Protein AF-A0A3D2IKD1-F1 (afdb_monomer)

Secondary structure (DSSP, 8-state):
-HHHHHHHHHHTTPPBTTTEEES--EE-TTS-EE--SEEEE-STT-EEEE------HHHHHHHH--SHHHHHHHHHHHHHHHHHHHHHHHHTTGGGTSGGG--

Mean predicted aligned error: 10.02 Å

Radius of gyration: 17.03 Å; Cα contacts (8 Å, |Δi|>4): 116; chains: 1; bounding box: 37×28×47 Å

Sequence (103 aa):
GEVVLASILEKSGLRKDEEYFTQQSETTDDGRRLQPDVVVKLPDEKFLIVDSKVSLTAFERFTSAEDEAEIQSALKQHVLSVKTHVKGLSDKNYPQIYADKTP

Structure (mmCIF, N/CA/C/O backbone):
data_AF-A0A3D2IKD1-F1
#
_entry.id   AF-A0A3D2IKD1-F1
#
loop_
_atom_site.group_PDB
_atom_site.id
_atom_site.type_symbol
_atom_site.label_atom_id
_atom_site.label_alt_id
_atom_site.label_comp_id
_atom_site.label_asym_id
_atom_site.label_entity_id
_atom_site.label_seq_id
_atom_site.pdbx_PDB_ins_code
_atom_site.Cartn_x
_atom_site.Cartn_y
_atom_site.Cartn_z
_atom_site.occupancy
_atom_site.B_iso_or_equiv
_atom_site.auth_seq_id
_atom_site.auth_comp_id
_atom_site.auth_asym_id
_atom_site.auth_atom_id
_atom_site.pdbx_PDB_model_num
ATOM 1 N N . GLY A 1 1 ? 7.057 0.554 6.503 1.00 56.97 1 GLY A N 1
ATOM 2 C CA . GLY A 1 1 ? 6.412 -0.440 5.624 1.00 56.97 1 GLY A CA 1
ATOM 3 C C . GLY A 1 1 ? 7.360 -0.902 4.540 1.00 56.97 1 GLY A C 1
ATOM 4 O O . GLY A 1 1 ? 7.751 -2.059 4.545 1.00 56.97 1 GLY A O 1
ATOM 5 N N . GLU A 1 2 ? 7.787 0.015 3.671 1.00 64.69 2 GLU A N 1
ATOM 6 C CA . GLU A 1 2 ? 8.584 -0.269 2.462 1.00 64.69 2 GLU A CA 1
ATOM 7 C C . GLU A 1 2 ? 9.899 -1.035 2.721 1.00 64.69 2 GLU A C 1
ATOM 9 O O . GLU A 1 2 ? 10.189 -2.002 2.025 1.00 64.69 2 GLU A O 1
ATOM 14 N N . VAL A 1 3 ? 10.652 -0.693 3.777 1.00 68.62 3 VAL A N 1
ATOM 15 C CA . VAL A 1 3 ? 11.903 -1.399 4.150 1.00 68.62 3 VAL A CA 1
ATOM 16 C C . VAL A 1 3 ? 11.655 -2.858 4.556 1.00 68.62 3 VAL A C 1
ATOM 18 O O . VAL A 1 3 ? 12.446 -3.742 4.236 1.00 68.62 3 VAL A O 1
ATOM 21 N N . VAL A 1 4 ? 10.542 -3.128 5.245 1.00 73.12 4 VAL A N 1
ATOM 22 C CA . VAL A 1 4 ? 10.174 -4.491 5.661 1.00 73.12 4 VAL A CA 1
ATOM 23 C C . VAL A 1 4 ? 9.761 -5.315 4.446 1.00 73.12 4 VAL A C 1
ATOM 25 O O . VAL A 1 4 ? 10.171 -6.465 4.329 1.00 73.12 4 VAL A O 1
ATOM 28 N N . LEU A 1 5 ? 9.011 -4.714 3.518 1.00 70.75 5 LEU A N 1
ATOM 29 C CA . LEU A 1 5 ? 8.628 -5.356 2.265 1.00 70.75 5 LEU A CA 1
ATOM 30 C C . LEU A 1 5 ? 9.861 -5.712 1.422 1.00 70.75 5 LEU A C 1
ATOM 32 O O . LEU A 1 5 ? 9.986 -6.859 1.007 1.00 70.75 5 LEU A O 1
ATOM 36 N N . ALA A 1 6 ? 10.806 -4.781 1.252 1.00 72.50 6 ALA A N 1
ATOM 37 C CA . ALA A 1 6 ? 12.069 -5.056 0.564 1.00 72.50 6 ALA A CA 1
ATOM 38 C C . ALA A 1 6 ? 12.832 -6.221 1.219 1.00 72.50 6 ALA A C 1
ATOM 40 O O . ALA A 1 6 ? 13.246 -7.146 0.529 1.00 72.50 6 ALA A O 1
ATOM 41 N N . SER A 1 7 ? 12.921 -6.245 2.554 1.00 75.88 7 SER A N 1
ATOM 42 C CA . SER A 1 7 ? 13.588 -7.337 3.275 1.00 75.88 7 SER A CA 1
ATOM 43 C C . SER A 1 7 ? 12.885 -8.694 3.109 1.00 75.88 7 SER A C 1
ATOM 45 O O . SER A 1 7 ? 13.551 -9.726 3.058 1.00 75.88 7 SER A O 1
ATOM 47 N N . ILE A 1 8 ? 11.550 -8.726 3.012 1.00 80.50 8 ILE A N 1
ATOM 48 C CA . ILE A 1 8 ? 10.791 -9.959 2.736 1.00 80.50 8 ILE A CA 1
ATOM 49 C C . ILE A 1 8 ? 11.061 -10.452 1.311 1.00 80.50 8 ILE A C 1
ATOM 51 O O . ILE A 1 8 ? 11.247 -11.653 1.111 1.00 80.50 8 ILE A O 1
ATOM 55 N N . LEU A 1 9 ? 11.106 -9.543 0.334 1.00 79.56 9 LEU A N 1
ATOM 56 C CA . LEU A 1 9 ? 11.372 -9.880 -1.066 1.00 79.56 9 LEU A CA 1
ATOM 57 C C . LEU A 1 9 ? 12.797 -10.420 -1.245 1.00 79.56 9 LEU A C 1
ATOM 59 O O . LEU A 1 9 ? 12.963 -11.497 -1.816 1.00 79.56 9 LEU A O 1
ATOM 63 N N . GLU A 1 10 ? 13.798 -9.762 -0.653 1.00 79.25 10 GLU A N 1
ATOM 64 C CA . GLU A 1 10 ? 15.191 -10.238 -0.639 1.00 79.25 10 GLU A CA 1
ATOM 65 C C . GLU A 1 10 ? 15.311 -11.625 0.004 1.00 79.25 10 GLU A C 1
ATOM 67 O O . GLU A 1 10 ? 15.933 -12.529 -0.553 1.00 79.25 10 GLU A O 1
ATOM 72 N N . LYS A 1 11 ? 14.654 -11.842 1.153 1.00 78.69 11 LYS A N 1
ATOM 73 C CA . LYS A 1 11 ? 14.620 -13.155 1.824 1.00 78.69 11 LYS A CA 1
ATOM 74 C C . LYS A 1 11 ? 13.894 -14.231 1.021 1.00 78.69 11 LYS A C 1
ATOM 76 O O . LYS A 1 11 ? 14.159 -15.411 1.227 1.00 78.69 11 LYS A O 1
ATOM 81 N N . SER A 1 12 ? 12.995 -13.835 0.124 1.00 79.19 12 SER A N 1
ATOM 82 C CA . SER A 1 12 ? 12.301 -14.740 -0.798 1.00 79.19 12 SER A CA 1
ATOM 83 C C . SER A 1 12 ? 13.142 -15.071 -2.039 1.00 79.19 12 SER A C 1
ATOM 85 O O . SER A 1 12 ? 12.694 -15.844 -2.881 1.00 79.19 12 SER A O 1
ATOM 87 N N . GLY A 1 13 ? 14.357 -14.519 -2.147 1.00 81.75 13 GLY A N 1
ATOM 88 C CA . GLY A 1 13 ? 15.290 -14.769 -3.246 1.00 81.75 13 GLY A CA 1
ATOM 89 C C . GLY A 1 13 ? 15.158 -13.805 -4.426 1.00 81.75 13 GLY A C 1
ATOM 90 O O . GLY A 1 13 ? 15.773 -14.049 -5.460 1.00 81.75 13 GLY A O 1
ATOM 91 N N . LEU A 1 14 ? 14.378 -12.728 -4.292 1.00 84.50 14 LEU A N 1
ATOM 92 C CA . LEU A 1 14 ? 14.236 -11.699 -5.325 1.00 84.50 14 LEU A CA 1
ATOM 93 C C . LEU A 1 14 ? 15.356 -10.662 -5.179 1.00 84.50 14 LEU A C 1
ATOM 95 O O . LEU A 1 14 ? 15.645 -10.211 -4.069 1.00 84.50 14 LEU A O 1
ATOM 99 N N . ARG A 1 15 ? 15.971 -10.247 -6.287 1.00 83.06 15 ARG A N 1
ATOM 100 C CA . ARG A 1 15 ? 17.027 -9.230 -6.313 1.00 83.06 15 ARG A CA 1
ATOM 101 C C . ARG A 1 15 ? 16.451 -7.883 -6.714 1.00 83.06 15 ARG A C 1
ATOM 103 O O . ARG A 1 15 ? 15.660 -7.762 -7.656 1.00 83.06 15 ARG A O 1
ATOM 110 N N . LYS A 1 16 ? 16.880 -6.859 -5.983 1.00 81.56 16 LYS A N 1
ATOM 111 C CA . LYS A 1 16 ? 16.527 -5.474 -6.265 1.00 81.56 16 LYS A CA 1
ATOM 112 C C . LYS A 1 16 ? 17.057 -5.076 -7.640 1.00 81.56 16 LYS A C 1
ATOM 114 O O . LYS A 1 16 ? 18.168 -5.455 -7.996 1.00 81.56 16 LYS A O 1
ATOM 119 N N . ASP A 1 17 ? 16.262 -4.316 -8.380 1.00 81.38 17 ASP A N 1
ATOM 120 C CA . ASP A 1 17 ? 16.560 -3.804 -9.721 1.00 81.38 17 ASP A CA 1
ATOM 121 C C . ASP A 1 17 ? 16.674 -4.889 -10.819 1.00 81.38 17 ASP A C 1
ATOM 123 O O . ASP A 1 17 ? 16.911 -4.561 -11.982 1.00 81.38 17 ASP A O 1
ATOM 127 N N . GLU A 1 18 ? 16.433 -6.165 -10.488 1.00 80.50 18 GLU A N 1
ATOM 128 C CA . GLU A 1 18 ? 16.298 -7.268 -11.453 1.00 80.50 18 GLU A CA 1
ATOM 129 C C . GLU A 1 18 ? 14.900 -7.902 -11.397 1.00 80.50 18 GLU A C 1
ATOM 131 O O . GLU A 1 18 ? 14.158 -7.867 -12.382 1.00 80.50 18 GLU A O 1
ATOM 136 N N . GLU A 1 19 ? 14.528 -8.473 -10.246 1.00 82.44 19 GLU A N 1
ATOM 137 C CA . GLU A 1 19 ? 13.222 -9.108 -10.042 1.00 82.44 19 GLU A CA 1
ATOM 138 C C . GLU A 1 19 ? 12.225 -8.225 -9.285 1.00 82.44 19 GLU A C 1
ATOM 140 O O . GLU A 1 19 ? 11.026 -8.480 -9.349 1.00 82.44 19 GLU A O 1
ATOM 145 N N . TYR A 1 20 ? 12.660 -7.175 -8.586 1.00 83.69 20 TYR A N 1
ATOM 146 C CA . TYR A 1 20 ? 11.740 -6.171 -8.050 1.00 83.69 20 TYR A CA 1
ATOM 147 C C . TYR A 1 20 ? 12.330 -4.761 -8.059 1.00 83.69 20 TYR A C 1
ATOM 149 O O . TYR A 1 20 ? 13.521 -4.556 -7.842 1.00 83.69 20 TYR A O 1
ATOM 157 N N . PHE A 1 21 ? 11.464 -3.777 -8.265 1.00 81.69 21 PHE A N 1
ATOM 158 C CA . PHE A 1 21 ? 11.779 -2.363 -8.399 1.00 81.69 21 PHE A CA 1
ATOM 159 C C . PHE A 1 21 ? 11.003 -1.578 -7.348 1.00 81.69 21 PHE A C 1
ATOM 161 O O . PHE A 1 21 ? 9.820 -1.820 -7.116 1.00 81.69 21 PHE A O 1
ATOM 168 N N . THR A 1 22 ? 11.658 -0.622 -6.703 1.00 78.94 22 THR A N 1
ATOM 169 C CA . THR A 1 22 ? 11.044 0.231 -5.676 1.00 78.94 22 THR A CA 1
ATOM 170 C C . THR A 1 22 ? 10.902 1.654 -6.196 1.00 78.94 22 THR A C 1
ATOM 172 O O . THR A 1 22 ? 11.836 2.155 -6.820 1.00 78.94 22 THR A O 1
ATOM 175 N N . GLN A 1 23 ? 9.794 2.331 -5.884 1.00 64.25 23 GLN A N 1
ATOM 176 C CA . GLN A 1 23 ? 9.620 3.777 -6.107 1.00 64.25 23 GLN A CA 1
ATOM 177 C C . GLN A 1 23 ? 9.737 4.263 -7.569 1.00 64.25 23 GLN A C 1
ATOM 179 O O . GLN A 1 23 ? 9.920 5.465 -7.796 1.00 64.25 23 GLN A O 1
ATOM 184 N N . GLN A 1 24 ? 9.595 3.381 -8.566 1.00 65.62 2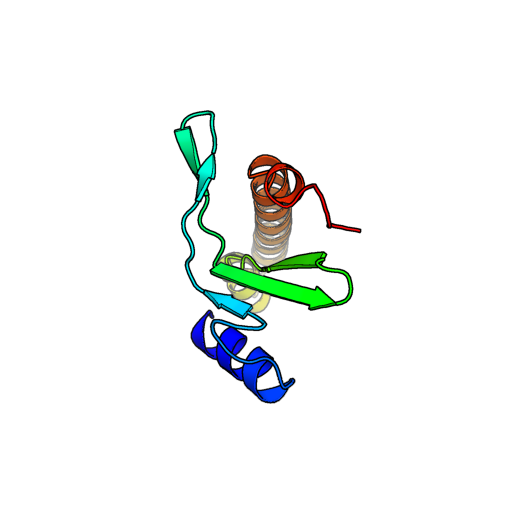4 GLN A N 1
ATOM 185 C CA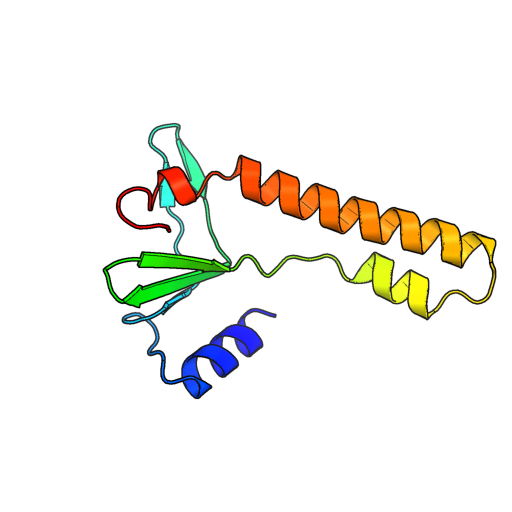 . GLN A 1 24 ? 9.513 3.805 -9.966 1.00 65.62 24 GLN A CA 1
ATOM 186 C C . GLN A 1 24 ? 8.314 4.733 -10.144 1.00 65.62 24 GLN A C 1
ATOM 188 O O . GLN A 1 24 ? 7.204 4.405 -9.742 1.00 65.62 24 GLN A O 1
ATOM 193 N N . SER A 1 25 ? 8.535 5.915 -10.713 1.00 64.38 25 SER A N 1
ATOM 194 C CA . SER A 1 25 ? 7.433 6.770 -11.133 1.00 64.38 25 SER A CA 1
ATOM 195 C C . SER A 1 25 ? 7.311 6.713 -12.640 1.00 64.38 25 SER A C 1
ATOM 197 O O . SER A 1 25 ? 8.235 7.137 -13.333 1.00 64.38 25 SER A O 1
ATOM 199 N N . GLU A 1 26 ? 6.170 6.246 -13.118 1.00 67.06 26 GLU A N 1
ATOM 200 C CA . GLU A 1 26 ? 5.828 6.259 -14.530 1.00 67.06 26 GLU A CA 1
ATOM 201 C C . GLU A 1 26 ? 4.816 7.367 -14.802 1.00 67.06 26 GLU A C 1
ATOM 203 O O . GLU A 1 26 ? 3.911 7.636 -14.003 1.00 67.06 26 GLU A O 1
ATOM 208 N N . THR A 1 27 ? 5.001 8.046 -15.926 1.00 67.69 27 THR A N 1
ATOM 209 C CA . THR A 1 27 ? 4.050 9.037 -16.418 1.00 67.69 27 THR A CA 1
ATOM 210 C C . THR A 1 27 ? 3.258 8.368 -17.523 1.00 67.69 27 THR A C 1
ATOM 212 O O . THR A 1 27 ? 3.824 7.985 -18.540 1.00 67.69 27 THR A O 1
ATOM 215 N N . THR A 1 28 ? 1.960 8.206 -17.298 1.00 68.94 28 THR A N 1
ATOM 216 C CA . THR A 1 28 ? 1.028 7.722 -18.325 1.00 68.94 28 THR A CA 1
ATOM 217 C C . THR A 1 28 ? 0.907 8.725 -19.469 1.00 68.94 28 THR A C 1
ATOM 219 O O . THR A 1 28 ? 1.165 9.915 -19.275 1.00 68.94 28 THR A O 1
ATOM 222 N N . ASP A 1 29 ? 0.446 8.267 -20.633 1.00 68.31 29 ASP A N 1
ATOM 223 C CA . ASP A 1 29 ? 0.237 9.114 -21.818 1.00 68.31 29 ASP A CA 1
ATOM 224 C C . ASP A 1 29 ? -0.738 10.282 -21.562 1.00 68.31 29 ASP A C 1
ATOM 226 O O . ASP A 1 29 ? -0.584 11.363 -22.125 1.00 68.31 29 ASP A O 1
ATOM 230 N N . ASP A 1 30 ? -1.677 10.107 -20.626 1.00 69.00 30 ASP A N 1
ATOM 231 C CA . ASP A 1 30 ? -2.607 11.143 -20.145 1.00 69.00 30 ASP A CA 1
ATOM 232 C C . ASP A 1 30 ? -1.973 12.125 -19.131 1.00 69.00 30 ASP A C 1
ATOM 234 O O . ASP A 1 30 ? -2.658 12.944 -18.512 1.00 69.00 30 ASP A O 1
ATOM 238 N N . GLY A 1 31 ? -0.660 12.036 -18.897 1.00 69.06 31 GLY A N 1
ATOM 239 C CA . GLY A 1 31 ? 0.091 12.911 -17.994 1.00 69.06 31 GLY A CA 1
ATOM 240 C C . GLY A 1 31 ? -0.087 12.604 -16.504 1.00 69.06 31 GLY A C 1
ATOM 241 O O . GLY A 1 31 ? 0.432 13.337 -15.658 1.00 69.06 31 GLY A O 1
ATOM 242 N N . ARG A 1 32 ? -0.794 11.525 -16.135 1.00 70.75 32 ARG A N 1
ATOM 243 C CA . ARG A 1 32 ? -0.906 11.102 -14.729 1.00 70.75 32 ARG A CA 1
ATOM 244 C C . ARG A 1 32 ? 0.374 10.403 -14.299 1.00 70.75 32 ARG A C 1
ATOM 246 O O . ARG A 1 32 ? 0.809 9.451 -14.946 1.00 70.75 32 ARG A O 1
ATOM 253 N N . ARG A 1 33 ? 0.938 10.849 -13.176 1.00 68.06 33 ARG A N 1
ATOM 254 C CA . ARG A 1 33 ? 2.089 10.210 -12.538 1.00 68.06 33 ARG A CA 1
ATOM 255 C C . ARG A 1 33 ? 1.611 9.098 -11.614 1.00 68.06 33 ARG A C 1
ATOM 257 O O . ARG A 1 33 ? 0.872 9.354 -10.663 1.00 68.06 33 ARG A O 1
ATOM 264 N N . LEU A 1 34 ? 2.065 7.883 -11.876 1.00 70.94 34 LEU A N 1
ATOM 265 C CA . LEU A 1 34 ? 1.798 6.713 -11.057 1.00 70.94 34 LEU A CA 1
ATOM 266 C C . LEU A 1 34 ? 3.102 6.244 -10.438 1.00 70.94 34 LEU A C 1
ATOM 268 O O . LEU A 1 34 ? 4.103 6.048 -11.117 1.00 70.94 34 LEU A O 1
ATOM 272 N N . GLN A 1 35 ? 3.087 6.105 -9.120 1.00 72.50 35 GLN A N 1
ATOM 273 C CA . GLN A 1 35 ? 4.244 5.671 -8.357 1.00 72.50 35 GLN A CA 1
ATOM 274 C C . GLN A 1 35 ? 3.787 4.571 -7.401 1.00 72.50 35 GLN A C 1
ATOM 276 O O . GLN A 1 35 ? 3.243 4.887 -6.341 1.00 72.50 35 GLN A O 1
ATOM 281 N N . PRO A 1 36 ? 3.878 3.293 -7.808 1.00 75.19 36 PRO A N 1
ATOM 282 C CA . PRO A 1 36 ? 3.682 2.184 -6.887 1.00 75.19 36 PRO A CA 1
ATOM 283 C C . PRO A 1 36 ? 4.833 2.123 -5.871 1.00 75.19 36 PRO A C 1
ATOM 285 O O . PRO A 1 36 ? 5.955 2.545 -6.164 1.00 75.19 36 PRO A O 1
ATOM 288 N N . ASP A 1 37 ? 4.563 1.588 -4.676 1.00 75.06 37 ASP A N 1
ATOM 289 C CA . ASP A 1 37 ? 5.606 1.424 -3.658 1.00 75.06 37 ASP A CA 1
ATOM 290 C C . ASP A 1 37 ? 6.644 0.380 -4.131 1.00 75.06 37 ASP A C 1
ATOM 292 O O . ASP A 1 37 ? 7.853 0.639 -4.087 1.00 75.06 37 ASP A O 1
ATOM 296 N N . VAL A 1 38 ? 6.182 -0.773 -4.64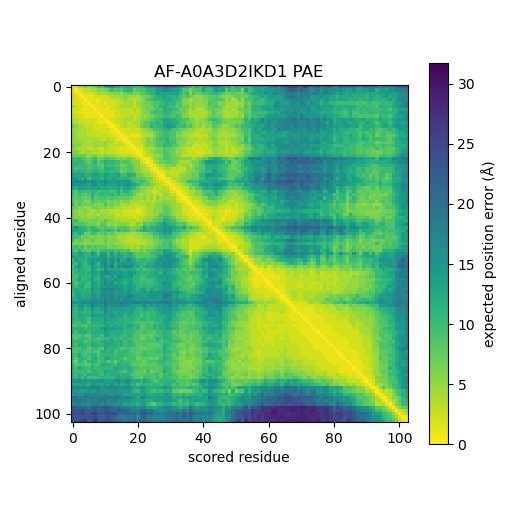3 1.00 79.38 38 VAL A N 1
ATOM 297 C CA . VAL A 1 38 ? 7.029 -1.838 -5.213 1.00 79.38 38 VAL A CA 1
ATOM 298 C C . VAL A 1 38 ? 6.383 -2.489 -6.442 1.00 79.38 38 VAL A C 1
ATOM 300 O O . VAL A 1 38 ? 5.183 -2.757 -6.457 1.00 79.38 38 VAL A O 1
ATOM 303 N N . VAL A 1 39 ? 7.196 -2.804 -7.450 1.00 80.25 39 VAL A N 1
ATOM 304 C CA . VAL A 1 39 ? 6.840 -3.613 -8.625 1.00 80.25 39 VAL A CA 1
ATOM 305 C C . VAL A 1 39 ? 7.711 -4.863 -8.629 1.00 80.25 39 VAL A C 1
ATOM 307 O O . VAL A 1 39 ? 8.929 -4.758 -8.616 1.00 80.25 39 VAL A O 1
ATOM 310 N N . VAL A 1 40 ? 7.116 -6.048 -8.650 1.00 81.31 40 VAL A N 1
ATOM 311 C CA . VAL A 1 40 ? 7.816 -7.336 -8.719 1.00 81.31 40 VAL A CA 1
ATOM 312 C C . VAL A 1 40 ? 7.606 -7.932 -10.106 1.00 81.31 40 VAL A C 1
ATOM 314 O O . VAL A 1 40 ? 6.472 -8.085 -10.558 1.00 81.31 40 VAL A O 1
ATOM 317 N N . LYS A 1 41 ? 8.696 -8.287 -10.780 1.00 77.44 41 LYS A N 1
ATOM 318 C CA . LYS A 1 41 ? 8.691 -9.009 -12.048 1.00 77.44 41 LYS A CA 1
ATOM 319 C C . LYS A 1 41 ? 8.614 -10.508 -11.767 1.00 77.44 41 LYS A C 1
ATOM 321 O O . LYS A 1 41 ? 9.516 -11.104 -11.184 1.00 77.44 41 LYS A O 1
ATOM 326 N N . LEU A 1 42 ? 7.513 -11.110 -12.180 1.00 75.75 42 LEU A N 1
ATOM 327 C CA . LEU A 1 42 ? 7.273 -12.542 -12.120 1.00 75.75 42 LEU A CA 1
ATOM 328 C C . LEU A 1 42 ? 7.790 -13.228 -13.403 1.00 75.75 42 LEU A C 1
ATOM 330 O O . LEU A 1 42 ? 7.993 -12.571 -14.432 1.00 75.75 42 LEU A O 1
ATOM 334 N N . PRO A 1 43 ? 7.978 -14.561 -13.373 1.00 70.62 43 PRO A N 1
ATOM 335 C CA . PRO A 1 43 ? 8.163 -15.361 -14.582 1.00 70.62 43 PRO A CA 1
ATOM 336 C C . PRO A 1 43 ? 7.033 -15.126 -15.599 1.00 70.62 43 PRO A C 1
ATOM 338 O O . PRO A 1 43 ? 5.950 -14.660 -15.243 1.00 70.62 43 PRO A O 1
ATOM 341 N N . ASP A 1 44 ? 7.287 -15.446 -16.868 1.00 71.31 44 ASP A N 1
ATOM 342 C CA . ASP A 1 44 ? 6.397 -15.150 -18.007 1.00 71.31 44 ASP A CA 1
ATOM 343 C C . ASP A 1 44 ? 6.182 -13.651 -18.253 1.00 71.31 44 ASP A C 1
ATOM 345 O O . ASP A 1 44 ? 5.138 -13.229 -18.742 1.00 71.31 44 ASP A O 1
ATOM 349 N N . GLU A 1 45 ? 7.185 -12.846 -17.888 1.00 65.25 45 GLU A N 1
ATOM 350 C CA . GLU A 1 45 ? 7.190 -11.387 -18.020 1.00 65.25 45 GLU A CA 1
ATOM 351 C C . GLU A 1 45 ? 6.023 -10.700 -17.297 1.00 65.25 45 GLU A C 1
ATOM 353 O O . GLU A 1 45 ? 5.672 -9.576 -17.641 1.00 65.25 45 GLU A O 1
ATOM 358 N N . LYS A 1 46 ? 5.448 -11.355 -16.281 1.00 65.06 46 LYS A N 1
ATOM 359 C CA . LYS A 1 46 ? 4.335 -10.818 -15.502 1.00 65.06 46 LYS A CA 1
ATOM 360 C C . LY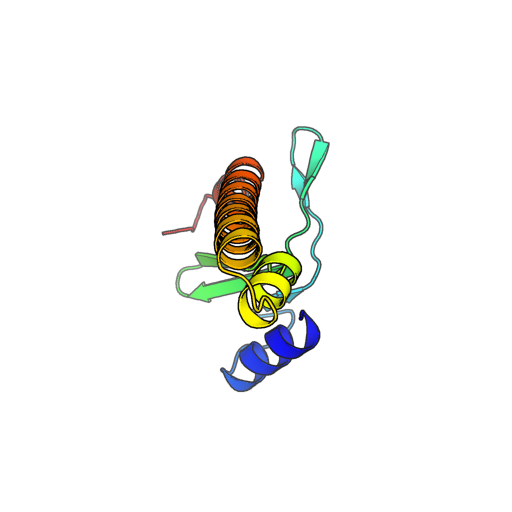S A 1 46 ? 4.774 -9.766 -14.493 1.00 65.06 46 LYS A C 1
ATOM 362 O O . LYS A 1 46 ? 5.893 -9.815 -13.990 1.00 65.06 46 LYS A O 1
ATOM 367 N N . PHE A 1 47 ? 3.874 -8.852 -14.139 1.00 71.38 47 PHE A N 1
ATOM 368 C CA . PHE A 1 47 ? 4.143 -7.818 -13.136 1.00 71.38 47 PHE A CA 1
ATOM 369 C C . PHE A 1 47 ? 3.159 -7.904 -11.965 1.00 71.38 47 PHE A C 1
ATOM 371 O O . PHE A 1 47 ? 1.947 -7.970 -12.150 1.00 71.38 47 PHE A O 1
ATOM 378 N N . LEU A 1 48 ? 3.687 -7.903 -10.741 1.00 76.38 48 LEU A N 1
ATOM 379 C CA . LEU A 1 48 ? 2.930 -7.816 -9.495 1.00 76.38 48 LEU A CA 1
ATOM 380 C C . LEU A 1 48 ? 3.221 -6.472 -8.837 1.00 76.38 48 LEU A C 1
ATOM 382 O O . LEU A 1 48 ? 4.367 -6.144 -8.547 1.00 76.38 48 LEU A O 1
ATOM 386 N N . ILE A 1 49 ? 2.176 -5.705 -8.559 1.00 76.06 49 ILE A N 1
ATOM 387 C CA . ILE A 1 49 ? 2.305 -4.351 -8.025 1.00 76.06 49 ILE A CA 1
ATOM 388 C C . ILE A 1 49 ? 1.835 -4.353 -6.586 1.00 76.06 49 ILE A C 1
ATOM 390 O O . ILE A 1 49 ? 0.741 -4.827 -6.280 1.00 76.06 49 ILE A O 1
ATOM 394 N N . VAL A 1 50 ? 2.670 -3.819 -5.703 1.00 73.31 50 VAL A N 1
ATOM 395 C CA . VAL A 1 50 ? 2.410 -3.756 -4.270 1.00 73.31 50 VAL A CA 1
ATOM 396 C C . VAL A 1 50 ? 2.345 -2.287 -3.857 1.00 73.31 50 VAL A C 1
ATOM 398 O O . VAL A 1 50 ? 3.345 -1.574 -3.900 1.00 73.31 50 VAL A O 1
ATOM 401 N N . ASP A 1 51 ? 1.156 -1.839 -3.451 1.00 73.31 51 ASP A N 1
ATOM 402 C CA . ASP A 1 51 ? 0.919 -0.552 -2.782 1.00 73.31 51 ASP A CA 1
ATOM 403 C C . ASP A 1 51 ? 0.651 -0.873 -1.306 1.00 73.31 51 ASP A C 1
ATOM 405 O O . ASP A 1 51 ? -0.321 -1.547 -0.965 1.00 73.31 51 ASP A O 1
ATOM 409 N N . SER A 1 52 ? 1.550 -0.470 -0.414 1.00 64.50 52 SER A N 1
ATOM 410 C CA . SER A 1 52 ? 1.529 -0.864 1.002 1.00 64.50 52 SER A CA 1
ATOM 411 C C . SER A 1 52 ? 0.757 0.115 1.898 1.00 64.50 52 SER A C 1
ATOM 413 O O . SER A 1 52 ? 0.696 -0.060 3.118 1.00 64.50 52 SER A O 1
ATOM 415 N N . LYS A 1 53 ? 0.156 1.159 1.314 1.00 66.00 53 LYS A N 1
ATOM 416 C CA . LYS A 1 53 ? -0.480 2.269 2.039 1.00 66.00 53 LYS A CA 1
ATOM 417 C C . LYS A 1 53 ? -1.909 1.959 2.493 1.00 66.00 53 LYS A C 1
ATOM 419 O O . LYS A 1 53 ? -2.866 2.608 2.073 1.00 66.00 53 LYS A O 1
ATOM 424 N N . VAL A 1 54 ? -2.044 1.023 3.429 1.00 66.62 54 VAL A N 1
ATOM 425 C CA . VAL A 1 54 ? -3.284 0.823 4.196 1.00 66.62 54 VAL A CA 1
ATOM 426 C C . VAL A 1 54 ? -3.205 1.622 5.500 1.00 66.62 54 VAL A C 1
ATOM 428 O O . VAL A 1 54 ? -2.242 1.500 6.256 1.00 66.62 54 VAL A O 1
ATOM 431 N N . SER A 1 55 ? -4.212 2.454 5.784 1.00 65.69 55 SER A N 1
ATOM 432 C CA . SER A 1 55 ? -4.285 3.183 7.057 1.00 65.69 55 SER A CA 1
ATOM 433 C C . SER A 1 55 ? -4.677 2.226 8.185 1.00 65.69 55 SER A C 1
ATOM 435 O O . SER A 1 55 ? -5.824 1.786 8.277 1.00 65.69 55 SER A O 1
ATOM 437 N N . LEU A 1 56 ? -3.718 1.914 9.060 1.00 75.44 56 LEU A N 1
ATOM 438 C CA . LEU A 1 56 ? -3.945 1.085 10.249 1.00 75.44 56 LEU A CA 1
ATOM 439 C C . LEU A 1 56 ? -4.620 1.846 11.395 1.00 75.44 56 LEU A C 1
ATOM 441 O O . LEU A 1 56 ? -5.104 1.222 12.328 1.00 75.44 56 LEU A O 1
ATOM 445 N N . THR A 1 57 ? -4.754 3.169 11.304 1.00 80.75 57 THR A N 1
ATOM 446 C CA . THR A 1 57 ? -5.313 4.010 12.374 1.00 80.75 57 THR A CA 1
ATOM 447 C C . THR A 1 57 ? -6.725 3.593 12.791 1.00 80.75 57 THR A C 1
ATOM 449 O O . THR A 1 57 ? -7.057 3.611 13.972 1.00 80.75 57 THR A O 1
ATOM 452 N N . ALA A 1 58 ? -7.577 3.204 11.839 1.00 80.00 58 ALA A N 1
ATOM 453 C CA . ALA A 1 58 ? -8.929 2.746 12.160 1.00 80.00 58 ALA A CA 1
ATOM 454 C C . ALA A 1 58 ? -8.935 1.353 12.814 1.00 80.00 58 ALA A C 1
ATOM 456 O O . ALA A 1 58 ? -9.785 1.079 13.656 1.00 80.00 58 ALA A O 1
ATOM 457 N N . PHE A 1 59 ? -7.969 0.500 12.462 1.00 81.44 59 PHE A N 1
ATOM 458 C CA . PHE A 1 59 ? -7.781 -0.799 13.102 1.00 81.44 59 PHE A CA 1
ATOM 459 C C . PHE A 1 59 ? -7.238 -0.637 14.527 1.00 81.44 59 PHE A C 1
ATOM 461 O O . PHE A 1 59 ? -7.795 -1.213 15.449 1.00 81.44 59 PHE A O 1
ATOM 468 N N . GLU A 1 60 ? -6.236 0.220 14.729 1.00 85.25 60 GLU A N 1
ATOM 469 C CA . GLU A 1 60 ? -5.690 0.548 16.055 1.00 85.25 60 GLU A CA 1
ATOM 470 C C . GLU A 1 60 ? -6.758 1.134 16.988 1.00 85.25 60 GLU A C 1
ATOM 472 O O . GLU A 1 60 ? -6.833 0.771 18.162 1.00 85.25 60 GLU A O 1
ATOM 477 N N . ARG A 1 61 ? -7.625 2.011 16.462 1.00 83.81 61 ARG A N 1
ATOM 478 C CA . ARG A 1 61 ? -8.782 2.536 17.203 1.00 83.81 61 ARG A CA 1
ATOM 479 C C . ARG A 1 61 ? -9.785 1.443 17.540 1.00 83.81 61 ARG A C 1
ATOM 481 O O . ARG A 1 61 ? -10.272 1.417 18.657 1.00 83.81 61 ARG A O 1
ATOM 488 N N . PHE A 1 62 ? -10.061 0.533 16.607 1.00 85.25 62 PHE A N 1
ATOM 489 C CA . PHE A 1 62 ? -10.944 -0.604 16.857 1.00 85.25 62 PHE A CA 1
ATOM 490 C C . PHE A 1 62 ? -10.391 -1.524 17.952 1.00 85.25 62 PHE A C 1
ATOM 492 O O . PHE A 1 62 ? -11.141 -1.932 18.830 1.00 85.25 62 PHE A O 1
ATOM 499 N N . THR A 1 63 ? -9.088 -1.819 17.940 1.00 86.38 63 THR A N 1
ATOM 500 C CA . THR A 1 63 ? -8.465 -2.693 18.946 1.00 86.38 63 THR A CA 1
ATOM 501 C C . THR A 1 63 ? -8.316 -2.040 20.316 1.00 86.38 63 THR A C 1
ATOM 503 O O . THR A 1 63 ? -8.176 -2.754 21.302 1.00 86.38 63 THR A O 1
ATOM 506 N N . SER A 1 64 ? -8.300 -0.706 20.373 1.00 87.69 64 SER A N 1
ATOM 507 C CA . SER A 1 64 ? -8.131 0.060 21.618 1.00 87.69 64 SER A CA 1
ATOM 508 C C . SER A 1 64 ? -9.452 0.590 22.186 1.00 87.69 64 SER A C 1
ATOM 510 O O . SER A 1 64 ? -9.437 1.227 23.233 1.00 87.69 64 SER A O 1
ATOM 512 N N . ALA A 1 65 ? -10.571 0.386 21.487 1.00 89.25 65 ALA A N 1
ATOM 513 C CA . ALA A 1 65 ? -11.881 0.851 21.921 1.00 89.25 65 ALA A CA 1
ATOM 514 C C . ALA A 1 65 ? -12.430 -0.048 23.036 1.00 89.25 65 ALA A C 1
ATOM 516 O O . ALA A 1 65 ? -12.395 -1.276 22.938 1.00 89.25 65 ALA A O 1
ATOM 517 N N . GLU A 1 66 ? -12.954 0.578 24.087 1.00 89.00 66 GLU A N 1
ATOM 518 C CA . GLU A 1 66 ? -13.491 -0.116 25.264 1.00 89.00 66 GLU A CA 1
ATOM 519 C C . GLU A 1 66 ? -15.024 -0.102 25.299 1.00 89.00 66 GLU A C 1
ATOM 521 O O . GLU A 1 66 ? -15.633 -0.952 25.951 1.00 89.00 66 GLU A O 1
ATOM 526 N N . ASP A 1 67 ? -15.661 0.830 24.582 1.00 92.81 67 ASP A N 1
ATOM 527 C CA . ASP A 1 67 ? -17.112 0.917 24.483 1.00 92.81 67 ASP A CA 1
ATOM 528 C C . ASP A 1 67 ? -17.633 0.349 23.152 1.00 92.81 67 ASP A C 1
ATOM 530 O O . ASP A 1 67 ? -16.993 0.369 22.098 1.00 92.81 67 ASP A O 1
ATOM 534 N N . GLU A 1 68 ? -18.854 -0.174 23.186 1.00 88.50 68 GLU A N 1
ATOM 535 C CA . GLU A 1 68 ? -19.439 -0.819 22.014 1.00 88.50 68 GLU A CA 1
ATOM 536 C C . GLU A 1 68 ? -19.708 0.183 20.873 1.00 88.50 68 GLU A C 1
ATOM 538 O O . GLU A 1 68 ? -19.670 -0.190 19.697 1.00 88.50 68 GLU A O 1
ATOM 543 N N . ALA A 1 69 ? -19.922 1.469 21.183 1.00 90.69 69 ALA A N 1
ATOM 544 C CA . ALA A 1 69 ? -20.177 2.486 20.169 1.00 90.69 69 ALA A CA 1
ATOM 545 C C . ALA A 1 69 ? -18.901 2.904 19.413 1.00 90.69 69 ALA A C 1
ATOM 547 O O . ALA A 1 69 ? -18.950 3.006 18.178 1.00 90.69 69 ALA A O 1
ATOM 548 N N . GLU A 1 70 ? -17.755 3.091 20.082 1.00 87.62 70 GLU A N 1
ATOM 549 C CA . GLU A 1 70 ? -16.480 3.351 19.399 1.00 87.62 70 GLU A CA 1
ATOM 550 C C . GLU A 1 70 ? -15.996 2.120 18.643 1.00 87.62 70 GLU A C 1
ATOM 552 O O . GLU A 1 70 ? -15.536 2.279 17.510 1.00 87.62 70 GLU A O 1
ATOM 557 N N . ILE A 1 71 ? -16.185 0.904 19.174 1.00 88.25 71 ILE A N 1
ATOM 558 C CA . ILE A 1 71 ? -15.870 -0.343 18.453 1.00 88.25 71 ILE A CA 1
ATOM 559 C C . ILE A 1 71 ? -16.598 -0.370 17.101 1.00 88.25 71 ILE A C 1
ATOM 561 O O . ILE A 1 71 ? -15.977 -0.556 16.050 1.00 88.25 71 ILE A O 1
ATOM 565 N N . GLN A 1 72 ? -17.915 -0.134 17.094 1.00 90.62 72 GLN A N 1
ATOM 566 C CA . GLN A 1 72 ? -18.711 -0.148 15.861 1.00 90.62 72 GLN A CA 1
ATOM 567 C C . GLN A 1 72 ? -18.334 0.988 14.902 1.00 90.62 72 GLN A C 1
ATOM 569 O O . GLN A 1 72 ? -18.326 0.803 13.679 1.00 90.62 72 GLN A O 1
ATOM 574 N N . SER A 1 73 ? -18.009 2.167 15.433 1.00 89.50 73 SER A N 1
ATOM 575 C CA . SER A 1 73 ? -17.567 3.314 14.637 1.00 89.50 73 SER A CA 1
ATOM 576 C C . SER A 1 73 ? -16.205 3.058 13.980 1.00 89.50 73 SER A C 1
ATOM 578 O O . SER A 1 73 ? -16.061 3.201 12.761 1.00 89.50 73 SER A O 1
ATOM 580 N N . ALA A 1 74 ? -15.224 2.599 14.758 1.00 87.06 74 ALA A N 1
ATOM 581 C CA . ALA A 1 74 ? -13.875 2.303 14.296 1.00 87.06 74 ALA A CA 1
ATOM 582 C C . ALA A 1 74 ? -13.861 1.153 13.280 1.00 87.06 74 ALA A C 1
ATOM 584 O O . ALA A 1 74 ? -13.199 1.256 12.245 1.00 87.06 74 ALA A O 1
ATOM 585 N N . LEU A 1 75 ? -14.673 0.111 13.495 1.00 87.19 75 LEU A 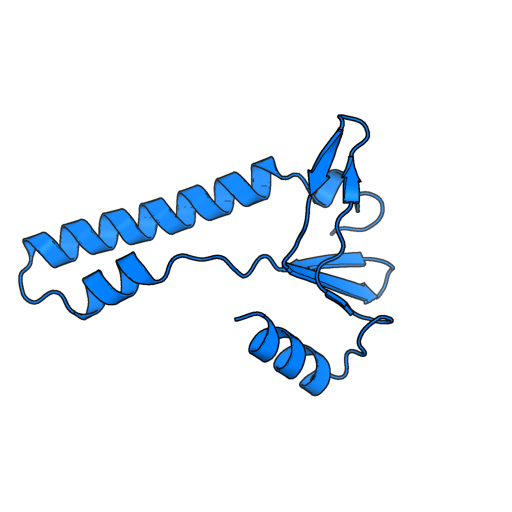N 1
ATOM 586 C CA . LEU A 1 75 ? -14.835 -0.983 12.537 1.00 87.19 75 LEU A CA 1
ATOM 587 C C . LEU A 1 75 ? -15.390 -0.485 11.194 1.00 87.19 75 LEU A C 1
ATOM 589 O O . LEU A 1 75 ? -14.852 -0.817 10.135 1.00 87.19 75 LEU A O 1
ATOM 593 N N . LYS A 1 76 ? -16.433 0.359 11.212 1.00 89.31 76 LYS A N 1
ATOM 594 C CA . LYS A 1 76 ? -16.979 0.970 9.987 1.00 89.31 76 LYS A CA 1
ATOM 595 C C . LYS A 1 76 ? -15.935 1.820 9.268 1.00 89.31 76 LYS A C 1
ATOM 597 O O . LYS A 1 76 ? -15.826 1.735 8.043 1.00 89.31 76 LYS A O 1
ATOM 602 N N . GLN A 1 77 ? -15.159 2.608 10.009 1.00 86.31 77 GLN A N 1
ATOM 603 C CA . GLN A 1 77 ? -14.075 3.410 9.441 1.00 86.31 77 GLN A CA 1
ATOM 604 C C . GLN A 1 77 ? -12.969 2.539 8.838 1.00 86.31 77 GLN A C 1
ATOM 606 O O . GLN A 1 77 ? -12.473 2.861 7.758 1.00 86.31 77 GLN A O 1
ATOM 611 N N . HIS A 1 78 ? -12.625 1.416 9.470 1.00 85.06 78 HIS A N 1
ATOM 612 C CA . HIS A 1 78 ? -11.636 0.481 8.944 1.00 85.06 78 HIS A CA 1
ATOM 613 C C . HIS A 1 78 ? -12.104 -0.139 7.624 1.00 85.06 78 HIS A C 1
ATOM 615 O O . HIS A 1 78 ? -11.399 -0.059 6.618 1.00 85.06 78 HIS A O 1
ATOM 621 N N . VAL A 1 79 ? -13.337 -0.653 7.582 1.00 87.00 79 VAL A N 1
ATOM 622 C CA . VAL A 1 79 ? -13.929 -1.210 6.355 1.00 87.00 79 VAL A CA 1
ATOM 623 C C . VAL A 1 79 ? -13.995 -0.160 5.244 1.00 87.00 79 VAL A C 1
ATOM 625 O O . VAL A 1 79 ? -13.676 -0.459 4.091 1.00 87.00 79 VAL A O 1
ATOM 628 N N . LEU A 1 80 ? -14.385 1.076 5.567 1.00 87.12 80 LEU A N 1
ATOM 629 C CA . LEU A 1 80 ? -14.429 2.167 4.594 1.00 87.12 80 LEU A CA 1
ATOM 630 C C . LEU A 1 80 ? -13.032 2.517 4.069 1.00 87.12 80 LEU A C 1
ATOM 632 O O . LEU A 1 80 ? -12.875 2.729 2.866 1.00 87.12 80 LEU A O 1
ATOM 636 N N . SER A 1 81 ? -12.026 2.546 4.943 1.00 82.69 81 SER A N 1
ATOM 637 C CA . SER A 1 81 ? -10.633 2.801 4.571 1.00 82.69 81 SER A CA 1
ATOM 638 C C . SER A 1 81 ? -10.116 1.739 3.599 1.00 82.69 81 SER A C 1
ATOM 640 O O . SER A 1 81 ? -9.611 2.090 2.533 1.00 82.69 81 SER A O 1
ATOM 642 N N . VAL A 1 82 ? -10.349 0.453 3.892 1.00 82.94 82 VAL A N 1
ATOM 643 C CA . VAL A 1 82 ? -9.971 -0.660 3.005 1.00 82.94 82 VAL A CA 1
ATOM 644 C C . VAL A 1 82 ? -10.685 -0.557 1.656 1.00 82.94 82 VAL A C 1
ATOM 646 O O . VAL A 1 82 ? -10.036 -0.621 0.615 1.00 82.94 82 VAL A O 1
ATOM 649 N N . LYS A 1 83 ? -12.006 -0.327 1.643 1.00 83.38 83 LYS A N 1
ATOM 650 C CA . LYS A 1 83 ? -12.768 -0.163 0.389 1.00 83.38 83 LYS A CA 1
ATOM 651 C C . LYS A 1 83 ? -12.274 1.016 -0.444 1.00 83.38 83 LYS A C 1
ATOM 653 O O . LYS A 1 83 ? -12.151 0.896 -1.659 1.00 83.38 83 LYS A O 1
ATOM 658 N N . THR A 1 84 ? -11.993 2.144 0.203 1.00 82.69 84 THR A N 1
ATOM 659 C CA . THR A 1 84 ? -11.477 3.344 -0.467 1.00 82.69 84 THR A CA 1
ATOM 660 C C . THR A 1 84 ? -10.090 3.085 -1.044 1.00 82.69 84 THR A C 1
ATOM 662 O O . THR A 1 84 ? -9.820 3.495 -2.168 1.00 82.69 84 THR A O 1
ATOM 665 N N . HIS A 1 85 ? -9.238 2.355 -0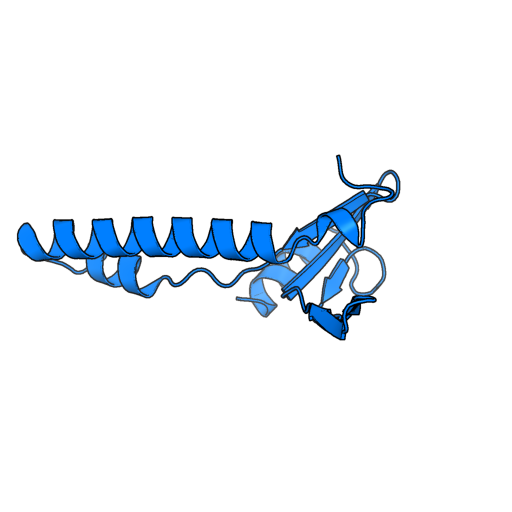.3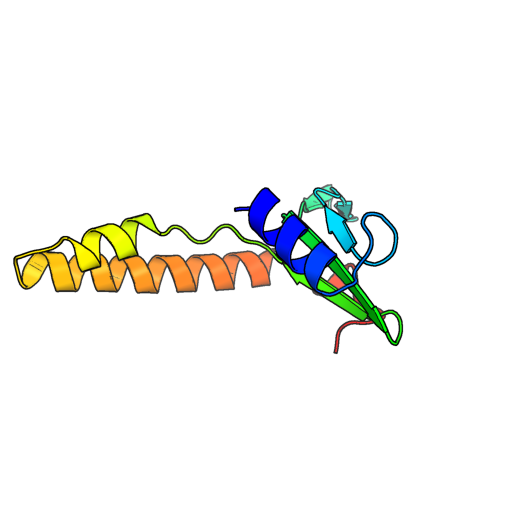21 1.00 77.25 85 HIS A N 1
ATOM 666 C CA . HIS A 1 85 ? -7.917 1.964 -0.801 1.00 77.25 85 HIS A CA 1
ATOM 667 C C . HIS A 1 85 ? -8.007 1.038 -2.023 1.00 77.25 85 HIS A C 1
ATOM 669 O O . HIS A 1 85 ? -7.417 1.347 -3.053 1.00 77.25 85 HIS A O 1
ATOM 675 N N . VAL A 1 86 ? -8.825 -0.021 -1.967 1.00 77.88 86 VAL A N 1
ATOM 676 C CA . VAL A 1 86 ? -9.062 -0.926 -3.111 1.00 77.88 86 VAL A CA 1
ATOM 677 C C . VAL A 1 86 ? -9.593 -0.162 -4.324 1.00 77.88 86 VAL A C 1
ATOM 679 O O . VAL A 1 86 ? -9.112 -0.362 -5.438 1.00 77.88 86 VAL A O 1
ATOM 682 N N . LYS A 1 87 ? -10.549 0.752 -4.121 1.00 80.12 87 LYS A N 1
ATOM 683 C CA . LYS A 1 87 ? -11.066 1.594 -5.205 1.00 80.12 87 LYS A CA 1
ATOM 684 C C . LYS A 1 87 ? -9.974 2.496 -5.785 1.00 80.12 87 LYS A C 1
ATOM 686 O O . LYS A 1 87 ? -9.818 2.542 -6.997 1.00 80.12 87 LYS A O 1
ATOM 691 N N . GLY A 1 88 ? -9.175 3.139 -4.934 1.00 75.44 88 GLY A N 1
ATOM 692 C CA . GLY A 1 88 ? -8.044 3.959 -5.368 1.00 75.44 88 GLY A CA 1
ATOM 693 C C . GLY A 1 88 ? -7.004 3.169 -6.168 1.00 75.44 88 GLY A C 1
ATOM 694 O O . GLY A 1 88 ? -6.466 3.690 -7.137 1.00 75.44 88 GLY A O 1
ATOM 695 N N . LEU A 1 89 ? -6.750 1.905 -5.815 1.00 72.06 89 LEU A N 1
ATOM 696 C CA . LEU A 1 89 ? -5.887 1.015 -6.599 1.00 72.06 89 LEU A CA 1
ATOM 697 C C . LEU A 1 89 ? -6.480 0.682 -7.965 1.00 72.06 89 LEU A C 1
ATOM 699 O O . LEU A 1 89 ? -5.766 0.733 -8.964 1.00 72.06 89 LEU A O 1
ATOM 703 N N . SER A 1 90 ? -7.779 0.389 -8.012 1.00 70.31 90 SER A N 1
ATOM 704 C CA . SER A 1 90 ? -8.488 0.149 -9.270 1.00 70.31 90 SER A CA 1
ATOM 705 C C . SER A 1 90 ? -8.455 1.382 -10.179 1.00 70.31 90 SER A C 1
ATOM 707 O O . SER A 1 90 ? -8.227 1.247 -11.377 1.00 70.31 90 SER A O 1
ATOM 709 N N . ASP A 1 91 ? -8.627 2.582 -9.616 1.00 69.75 91 ASP A N 1
ATOM 710 C CA . ASP A 1 91 ? -8.629 3.849 -10.359 1.00 69.75 91 ASP A CA 1
ATOM 711 C C . ASP A 1 91 ? -7.230 4.225 -10.888 1.00 69.75 91 ASP A C 1
ATOM 713 O O . ASP A 1 91 ? -7.109 4.876 -11.928 1.00 69.75 91 ASP A O 1
ATOM 717 N N . LYS A 1 92 ? -6.161 3.797 -10.199 1.00 68.88 92 LYS A N 1
ATOM 718 C CA . LYS A 1 92 ? -4.766 3.959 -10.648 1.00 68.88 92 LYS A CA 1
ATOM 719 C C . LYS A 1 92 ? -4.426 3.085 -11.866 1.00 68.88 92 LYS A C 1
ATOM 721 O O . LYS A 1 92 ? -3.418 3.345 -12.509 1.00 68.88 92 LYS A O 1
ATOM 726 N N . ASN A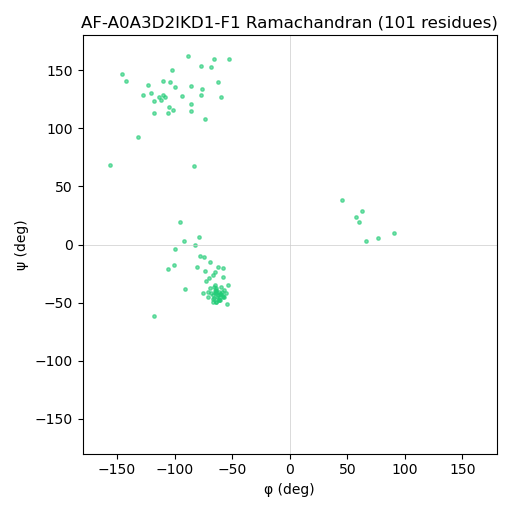 1 93 ? -5.265 2.096 -12.190 1.00 63.84 93 ASN A N 1
ATOM 727 C CA . ASN A 1 93 ? -5.270 1.316 -13.432 1.00 63.84 93 ASN A CA 1
ATOM 728 C C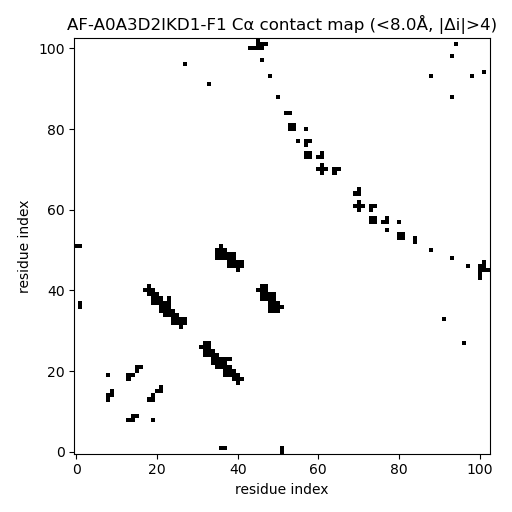 . ASN A 1 93 ? -3.895 0.818 -13.913 1.00 63.84 93 ASN A C 1
ATOM 730 O O . ASN A 1 93 ? -3.603 0.776 -15.107 1.00 63.84 93 ASN A O 1
ATOM 734 N N . TYR A 1 94 ? -3.043 0.408 -12.976 1.00 64.19 94 TYR A N 1
ATOM 735 C CA . TYR A 1 94 ? -1.737 -0.152 -13.294 1.00 64.19 94 TYR A CA 1
ATOM 736 C C . TYR A 1 94 ? -1.755 -1.335 -14.279 1.00 64.19 94 TYR A C 1
ATOM 738 O O . TYR A 1 94 ? -0.838 -1.413 -15.100 1.00 64.19 94 TYR A O 1
ATOM 746 N N . PRO A 1 95 ? -2.769 -2.229 -14.270 1.00 56.88 95 PRO A N 1
ATOM 747 C CA . PRO A 1 95 ? -2.856 -3.296 -15.257 1.00 56.88 95 PRO A CA 1
ATOM 748 C C . PRO A 1 95 ? -2.905 -2.798 -16.702 1.00 56.88 95 PRO A C 1
ATOM 750 O O . PRO A 1 95 ? -2.581 -3.578 -17.575 1.00 56.88 95 PRO A O 1
ATOM 753 N N . GLN A 1 96 ? -3.275 -1.540 -16.984 1.00 57.19 96 GLN A N 1
ATOM 754 C CA . GLN A 1 96 ? -3.217 -0.982 -18.344 1.00 57.19 96 GLN A CA 1
ATOM 755 C C . GLN A 1 96 ? -1.815 -0.513 -18.768 1.00 57.19 96 GLN A C 1
ATOM 757 O O . GLN A 1 96 ? -1.553 -0.388 -19.958 1.00 57.19 96 GLN A O 1
ATOM 762 N N . ILE A 1 97 ? -0.911 -0.280 -17.817 1.00 57.03 97 ILE A N 1
ATOM 763 C CA . ILE A 1 97 ? 0.469 0.167 -18.076 1.00 57.03 97 ILE A CA 1
ATOM 764 C C . ILE A 1 97 ? 1.392 -1.038 -18.223 1.00 57.03 97 ILE A C 1
ATOM 766 O O . ILE A 1 97 ? 2.235 -1.085 -19.110 1.00 57.03 97 ILE A O 1
ATOM 770 N N . TYR A 1 98 ? 1.161 -2.064 -17.406 1.00 60.56 98 TYR A N 1
ATOM 771 C CA . TYR A 1 98 ? 1.869 -3.343 -17.476 1.00 60.56 98 TYR A CA 1
ATOM 772 C C . TYR A 1 98 ? 1.083 -4.396 -18.297 1.00 60.56 98 TYR A C 1
ATOM 774 O O . TYR A 1 98 ? 1.307 -5.602 -18.161 1.00 60.56 98 TYR A O 1
ATOM 782 N N . ALA A 1 99 ? 0.139 -3.937 -19.136 1.00 47.94 99 ALA A N 1
ATOM 783 C CA . ALA A 1 99 ? -0.965 -4.710 -19.726 1.00 47.94 99 ALA A CA 1
ATOM 784 C C . ALA A 1 99 ? -0.593 -5.864 -20.636 1.00 47.94 99 ALA A C 1
ATOM 786 O O . ALA A 1 99 ? -1.419 -6.753 -20.821 1.00 47.94 99 ALA A O 1
ATOM 787 N N . ASP A 1 100 ? 0.621 -5.912 -21.170 1.00 46.56 100 ASP A N 1
ATOM 788 C CA . ASP A 1 100 ? 0.974 -7.061 -21.995 1.00 46.56 100 ASP A CA 1
ATOM 789 C C . ASP A 1 100 ? 1.227 -8.326 -21.172 1.00 46.56 100 ASP A C 1
ATOM 791 O O . ASP A 1 100 ? 1.296 -9.403 -21.757 1.00 46.56 100 ASP A O 1
ATOM 795 N N . LYS A 1 101 ? 1.330 -8.243 -19.835 1.00 47.59 101 LYS A N 1
ATOM 796 C CA . LYS A 1 101 ? 1.571 -9.410 -18.974 1.00 47.59 101 LYS A CA 1
ATOM 797 C C . LYS A 1 101 ? 1.088 -9.218 -17.530 1.00 47.59 101 LYS A C 1
ATOM 799 O O . LYS A 1 101 ? 1.872 -9.188 -16.587 1.00 47.59 101 LYS A O 1
ATOM 804 N N . THR A 1 102 ? -0.214 -9.149 -17.297 1.00 37.62 102 THR A N 1
ATOM 805 C CA . THR A 1 102 ? -0.756 -9.357 -15.938 1.00 37.62 102 THR A CA 1
ATOM 806 C C . THR A 1 102 ? -1.849 -10.429 -16.037 1.00 37.62 102 THR A C 1
ATOM 808 O O . THR A 1 102 ? -2.649 -10.336 -16.965 1.00 37.62 102 THR A O 1
ATOM 811 N N . PRO A 1 103 ? -1.829 -11.499 -15.215 1.00 48.09 103 PRO A N 1
ATOM 812 C CA . PRO A 1 103 ? -2.793 -12.598 -15.322 1.00 48.09 103 PRO A CA 1
ATOM 813 C C . PRO A 1 103 ? -4.231 -12.185 -14.992 1.00 48.09 103 PRO A C 1
ATOM 815 O O . PRO A 1 103 ? -4.412 -11.210 -14.227 1.00 48.09 103 PRO A O 1
#

Solvent-accessible surface area (backbone atoms only — not comparable to full-atom values): 6001 Å² total; per-residue (Å²): 111,69,70,60,52,52,52,52,42,45,75,71,72,41,45,79,81,75,32,31,42,67,65,57,70,47,70,46,96,88,67,51,76,46,63,47,56,30,40,33,53,44,81,87,74,21,61,47,77,44,74,81,85,70,78,55,64,30,50,54,46,29,76,68,40,88,47,75,68,52,29,55,50,21,47,52,49,31,55,49,49,53,53,51,47,55,50,52,54,59,73,64,43,55,64,72,77,52,48,93,25,54,136

Foldseek 3Di:
DLVVVVVVCVVVVADEPPQKDAQDWDQDPVRDIDTFRMWGQDPVRAIDTDRPDQDCPLVVQLVPDDDPVSVVVSVVVNVVSVVVVVVVVVVSVVCVVSVVHHD

pLDDT: mean 74.83, std 10.94, range [37.62, 92.81]

Nearest PDB structures (foldseek):
  8q43-assembly1_B  TM=5.212E-01  e=2.293E-01  Thermoanaerobacter brockii subsp. finnii Ako-1
  8q44-assembly1_B  TM=4.548E-01  e=1.259E-01  Thermoanaerobacter brockii subsp. finnii Ako-1
  8q41-assembly1_A  TM=4.597E-01  e=1.178E-01  Thermoanaerobacter brockii subsp. finnii Ako-1
  8q42-assembly1_A  TM=4.454E-01  e=1.178E-01  Thermoanaerobacter brockii subsp. finnii Ako-1
  7lo5-assembly1_A  TM=4.677E-01  e=2.007E-01  Deinococcus wulumuqiensis